Protein AF-A0A3N1T5C6-F1 (afdb_monomer_lite)

Secondary structure (DSSP, 8-state):
---------------HHHHHHHHHHHHHHHTT---HHHHHHHHHHHHHHHHHHT--HHHHHHHHHHHHH-TT-PPP-

Structure (mmCIF, N/CA/C/O backbone):
data_AF-A0A3N1T5C6-F1
#
_entry.id   AF-A0A3N1T5C6-F1
#
loop_
_atom_site.group_PDB
_atom_site.id
_atom_site.type_symbol
_atom_site.label_atom_id
_atom_site.label_alt_id
_atom_site.label_comp_id
_atom_site.label_asym_id
_atom_site.label_entity_id
_atom_site.label_seq_id
_atom_site.pdbx_PDB_ins_code
_atom_site.Cartn_x
_atom_site.Cartn_y
_atom_site.Cartn_z
_atom_site.occupancy
_atom_site.B_iso_or_equiv
_atom_site.auth_seq_id
_atom_site.auth_comp_id
_atom_site.auth_asym_id
_atom_site.auth_atom_id
_atom_site.pdbx_PDB_model_num
ATOM 1 N N . MET A 1 1 ? -2.933 15.349 35.168 1.00 40.38 1 MET A N 1
ATOM 2 C CA . MET A 1 1 ? -3.450 15.009 33.827 1.00 40.38 1 MET A CA 1
ATOM 3 C C . MET A 1 1 ? -2.673 13.804 33.320 1.00 40.38 1 MET A C 1
ATOM 5 O O . MET A 1 1 ? -1.633 13.962 32.698 1.00 40.38 1 MET A O 1
ATOM 9 N N . ASP A 1 2 ? -3.121 12.607 33.693 1.00 41.12 2 ASP A N 1
ATOM 10 C CA . ASP A 1 2 ? -2.479 11.335 33.337 1.00 41.12 2 ASP A CA 1
ATOM 11 C C . ASP A 1 2 ? -2.967 10.934 31.936 1.00 41.12 2 ASP A C 1
ATOM 13 O O . ASP A 1 2 ? -3.995 10.276 31.782 1.00 41.12 2 ASP A O 1
ATOM 17 N N . SER A 1 3 ? -2.305 11.435 30.890 1.00 41.06 3 SER A N 1
ATOM 18 C CA . SER A 1 3 ? -2.612 11.033 29.514 1.00 41.06 3 SER A CA 1
ATOM 19 C C . SER A 1 3 ? -1.784 9.801 29.169 1.00 41.06 3 SER A C 1
ATOM 21 O O . SER A 1 3 ? -0.726 9.876 28.544 1.00 41.06 3 SER A O 1
ATOM 23 N N . ARG A 1 4 ? -2.240 8.641 29.642 1.00 46.69 4 ARG A N 1
ATOM 24 C CA . ARG A 1 4 ? -1.682 7.348 29.250 1.00 46.69 4 ARG A CA 1
ATOM 25 C C . ARG A 1 4 ? -2.205 7.028 27.851 1.00 46.69 4 ARG A C 1
ATOM 27 O O . ARG A 1 4 ? -3.287 6.461 27.703 1.00 46.69 4 ARG A O 1
ATOM 34 N N . VAL A 1 5 ? -1.454 7.431 26.825 1.00 47.28 5 VAL A N 1
ATOM 35 C CA . VAL A 1 5 ? -1.702 7.025 25.436 1.00 47.28 5 VAL A CA 1
ATOM 36 C C . VAL A 1 5 ? -1.611 5.502 25.397 1.00 47.28 5 VAL A C 1
ATOM 38 O O . VAL A 1 5 ? -0.538 4.910 25.491 1.00 47.28 5 VAL A O 1
ATOM 41 N N . ARG A 1 6 ? -2.771 4.852 25.357 1.00 44.34 6 ARG A N 1
ATOM 42 C CA . ARG A 1 6 ? -2.893 3.411 25.177 1.00 44.34 6 ARG A CA 1
ATOM 43 C C . ARG A 1 6 ? -2.471 3.093 23.743 1.00 44.34 6 ARG A C 1
ATOM 45 O O . ARG A 1 6 ? -3.307 3.096 22.850 1.00 44.34 6 ARG A O 1
ATOM 52 N N . SER A 1 7 ? -1.194 2.790 23.527 1.00 46.44 7 SER A N 1
ATOM 53 C CA . SER A 1 7 ? -0.746 2.115 22.306 1.00 46.44 7 SER A CA 1
ATOM 54 C C . SER A 1 7 ? -1.302 0.691 22.310 1.00 46.44 7 SER A C 1
ATOM 56 O O . SER A 1 7 ? -0.673 -0.230 22.822 1.00 46.44 7 SER A O 1
ATOM 58 N N . HIS A 1 8 ? -2.525 0.515 21.810 1.00 42.41 8 HIS A N 1
ATOM 59 C CA . HIS A 1 8 ? -3.009 -0.796 21.392 1.00 42.41 8 HIS A CA 1
ATOM 60 C C . HIS A 1 8 ? -2.517 -0.997 19.963 1.00 42.41 8 HIS A C 1
ATOM 62 O O . HIS A 1 8 ? -2.998 -0.327 19.052 1.00 42.41 8 HIS A O 1
ATOM 68 N N . SER A 1 9 ? -1.553 -1.898 19.765 1.00 53.47 9 SER A N 1
ATOM 69 C CA . SER A 1 9 ? -1.284 -2.468 18.443 1.00 53.47 9 SER A CA 1
ATOM 70 C C . SER A 1 9 ? -2.489 -3.321 18.050 1.00 53.47 9 SER A C 1
ATOM 72 O O . SER A 1 9 ? -2.494 -4.532 18.256 1.00 53.47 9 SER A O 1
ATOM 74 N N . VAL A 1 10 ? -3.546 -2.676 17.564 1.00 61.59 10 VAL A N 1
ATOM 75 C CA . VAL A 1 10 ? -4.633 -3.361 16.865 1.00 61.59 10 VAL A CA 1
ATOM 76 C C . VAL A 1 10 ? -4.049 -3.845 15.539 1.00 61.59 10 VAL A C 1
ATOM 78 O O . VAL A 1 10 ? -3.394 -3.072 14.837 1.00 61.59 10 VAL A O 1
ATOM 81 N N . ALA A 1 11 ? -4.218 -5.130 15.227 1.00 78.44 11 ALA A N 1
ATOM 82 C CA . ALA A 1 11 ? -3.843 -5.656 13.921 1.00 78.44 11 ALA A CA 1
ATOM 83 C C . ALA A 1 11 ? -4.655 -4.920 12.842 1.00 78.44 11 ALA A C 1
ATOM 85 O O . ALA A 1 11 ? -5.871 -4.782 12.960 1.00 78.44 11 ALA A O 1
ATOM 86 N N . ILE A 1 12 ? -3.968 -4.383 11.833 1.00 90.12 12 ILE A N 1
ATOM 87 C CA . ILE A 1 12 ? -4.612 -3.729 10.695 1.00 90.12 12 ILE A CA 1
ATOM 88 C C . ILE A 1 12 ? -5.096 -4.824 9.746 1.00 90.12 12 ILE A C 1
ATOM 90 O O . ILE A 1 12 ? -4.275 -5.538 9.174 1.00 90.12 12 ILE A O 1
ATOM 94 N N . GLU A 1 13 ? -6.409 -4.933 9.571 1.00 93.56 13 GLU A N 1
ATOM 95 C CA . GLU A 1 13 ? -7.011 -5.763 8.526 1.00 93.56 13 GLU A CA 1
ATOM 96 C C . GLU A 1 13 ? -6.731 -5.140 7.148 1.00 93.56 13 GLU A C 1
ATOM 98 O O . GLU A 1 13 ? -6.991 -3.952 6.928 1.00 93.56 13 GLU A O 1
ATOM 103 N N . LEU A 1 14 ? -6.181 -5.933 6.227 1.00 96.50 14 LEU A N 1
ATOM 104 C CA . LEU A 1 14 ? -5.815 -5.521 4.869 1.00 96.50 14 LEU A CA 1
ATOM 105 C C . LEU A 1 14 ? -6.725 -6.224 3.862 1.00 96.50 14 LEU A C 1
ATOM 107 O O . LEU A 1 14 ? -6.994 -7.412 4.008 1.00 96.50 14 LEU A O 1
ATOM 111 N N . ALA A 1 15 ? -7.173 -5.505 2.832 1.00 97.00 15 ALA A N 1
ATOM 112 C CA . ALA A 1 15 ? -7.923 -6.115 1.740 1.00 97.00 15 ALA A CA 1
ATOM 113 C C . ALA A 1 15 ? -7.001 -6.983 0.865 1.00 97.00 15 ALA A C 1
ATOM 115 O O . ALA A 1 15 ? -5.867 -6.586 0.580 1.00 97.00 15 ALA A O 1
ATOM 116 N N . ASP A 1 16 ? -7.498 -8.125 0.384 1.00 97.56 16 ASP A N 1
ATOM 117 C CA . ASP A 1 16 ? -6.727 -9.032 -0.482 1.00 97.56 16 ASP A CA 1
ATOM 118 C C . ASP A 1 16 ? -6.229 -8.322 -1.750 1.00 97.56 16 ASP A C 1
ATOM 120 O O . ASP A 1 16 ? -5.077 -8.475 -2.145 1.00 97.56 16 ASP A O 1
ATOM 124 N N . GLU A 1 17 ? -7.056 -7.458 -2.346 1.00 96.81 17 GLU A N 1
ATOM 125 C CA . GLU A 1 17 ? -6.680 -6.661 -3.520 1.00 96.81 17 GLU A CA 1
ATOM 126 C C . GLU A 1 17 ? -5.489 -5.726 -3.256 1.00 96.81 17 GLU A C 1
ATOM 128 O O . GLU A 1 17 ? -4.644 -5.526 -4.130 1.00 96.81 17 GLU A O 1
ATOM 133 N N . LEU A 1 18 ? -5.386 -5.186 -2.037 1.00 98.19 18 LEU A N 1
ATOM 134 C CA . LEU A 1 18 ? -4.280 -4.327 -1.627 1.00 98.19 18 LEU A CA 1
ATOM 135 C C . LEU A 1 18 ? -2.996 -5.146 -1.448 1.00 98.19 18 LEU A C 1
ATOM 137 O O . LEU A 1 18 ? -1.917 -4.693 -1.835 1.00 98.19 18 LEU A O 1
ATOM 141 N N . ILE A 1 19 ? -3.118 -6.357 -0.898 1.00 98.12 19 ILE A N 1
ATOM 142 C CA . ILE A 1 19 ? -2.008 -7.304 -0.754 1.00 98.12 19 ILE A CA 1
ATOM 143 C C . ILE A 1 19 ? -1.480 -7.714 -2.130 1.00 98.12 19 ILE A C 1
ATOM 145 O O . ILE A 1 19 ? -0.274 -7.635 -2.356 1.00 98.12 19 ILE A O 1
ATOM 149 N N . GLU A 1 20 ? -2.350 -8.107 -3.060 1.00 98.31 20 GLU A N 1
ATOM 150 C CA . GLU A 1 20 ? -1.944 -8.532 -4.405 1.00 98.31 20 GLU A CA 1
ATOM 151 C C . GLU A 1 20 ? -1.297 -7.394 -5.205 1.00 98.31 20 GLU A C 1
ATOM 153 O O . GLU A 1 20 ? -0.281 -7.599 -5.873 1.00 98.31 20 GLU A O 1
ATOM 158 N N . LEU A 1 21 ? -1.818 -6.170 -5.080 1.00 98.44 21 LEU A N 1
ATOM 159 C CA . LEU A 1 21 ? -1.226 -4.998 -5.721 1.00 98.44 21 LEU A CA 1
ATOM 160 C C . LEU A 1 21 ? 0.190 -4.711 -5.197 1.00 98.44 21 LEU A C 1
ATOM 162 O O . LEU A 1 21 ? 1.100 -4.447 -5.984 1.00 98.44 21 LEU A O 1
ATOM 166 N N . GLU A 1 22 ? 0.394 -4.795 -3.881 1.00 98.56 22 GLU A N 1
ATOM 167 C CA . GLU A 1 22 ? 1.724 -4.647 -3.284 1.00 98.56 22 GLU A CA 1
ATOM 168 C C . GLU A 1 22 ? 2.648 -5.815 -3.650 1.00 98.56 22 GLU A C 1
ATOM 170 O O . GLU A 1 22 ? 3.828 -5.580 -3.891 1.00 98.56 22 GLU A O 1
ATOM 175 N N . ARG A 1 23 ? 2.154 -7.061 -3.730 1.00 98.50 23 ARG A N 1
ATOM 176 C CA . ARG A 1 23 ? 2.962 -8.214 -4.173 1.00 98.50 23 ARG A CA 1
ATOM 177 C C . ARG A 1 23 ? 3.497 -8.004 -5.583 1.00 98.50 23 ARG A C 1
ATOM 179 O O . ARG A 1 23 ? 4.688 -8.205 -5.801 1.00 98.50 23 ARG A O 1
ATOM 186 N N . ALA A 1 24 ? 2.648 -7.563 -6.511 1.00 98.38 24 ALA A N 1
ATOM 187 C CA . ALA A 1 24 ? 3.062 -7.262 -7.878 1.00 98.38 24 ALA A CA 1
ATOM 188 C C . ALA A 1 24 ? 4.119 -6.146 -7.910 1.00 98.38 24 ALA A C 1
ATOM 190 O O . ALA A 1 24 ? 5.201 -6.332 -8.466 1.00 98.38 24 ALA A O 1
ATOM 191 N N . ALA A 1 25 ? 3.854 -5.027 -7.226 1.00 98.69 25 ALA A N 1
ATOM 192 C CA . ALA A 1 25 ? 4.799 -3.915 -7.136 1.00 98.69 25 ALA A CA 1
ATOM 193 C C . ALA A 1 25 ? 6.124 -4.316 -6.466 1.00 98.69 25 ALA A C 1
ATOM 195 O O . ALA A 1 25 ? 7.190 -3.825 -6.837 1.00 98.69 25 ALA A O 1
ATOM 196 N N . TRP A 1 26 ? 6.077 -5.211 -5.479 1.00 98.31 26 TRP A N 1
ATOM 197 C CA . TRP A 1 26 ? 7.266 -5.718 -4.810 1.00 98.31 26 TRP A CA 1
ATOM 198 C C . TRP A 1 26 ? 8.099 -6.608 -5.730 1.00 98.31 26 TRP A C 1
ATOM 200 O O . TRP A 1 26 ? 9.310 -6.417 -5.794 1.00 98.31 26 TRP A O 1
ATOM 210 N N . THR A 1 27 ? 7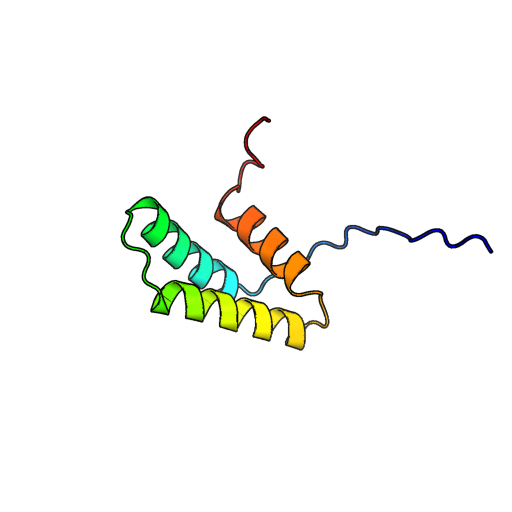.477 -7.507 -6.496 1.00 98.44 27 THR A N 1
ATOM 211 C CA . THR A 1 27 ? 8.178 -8.279 -7.533 1.00 98.44 27 THR 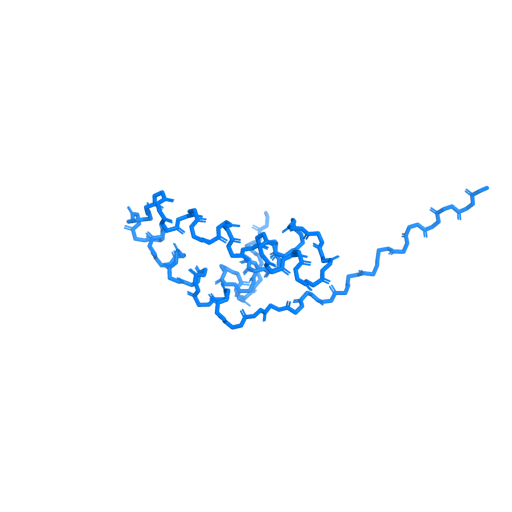A CA 1
ATOM 212 C C . THR A 1 27 ? 8.849 -7.353 -8.547 1.00 98.44 27 THR A C 1
ATOM 214 O O . THR A 1 27 ? 10.052 -7.472 -8.769 1.00 98.44 27 THR A O 1
ATOM 217 N N . GLU A 1 28 ? 8.126 -6.359 -9.076 1.00 98.56 28 GLU A N 1
ATOM 218 C CA . GLU A 1 28 ? 8.704 -5.372 -9.998 1.00 98.56 28 GLU A CA 1
ATOM 219 C C . GLU A 1 28 ? 9.884 -4.615 -9.364 1.00 98.56 28 GLU A C 1
ATOM 221 O O . GLU A 1 28 ? 10.897 -4.363 -10.017 1.00 98.56 28 GLU A O 1
ATOM 226 N N . GLN A 1 29 ? 9.784 -4.254 -8.080 1.00 98.31 29 GLN A N 1
ATOM 227 C CA . GLN A 1 29 ? 10.865 -3.587 -7.356 1.00 98.31 29 GLN A CA 1
ATOM 228 C C . GLN A 1 29 ? 12.107 -4.476 -7.237 1.00 98.31 29 GLN A C 1
ATOM 230 O O . GLN A 1 29 ? 13.219 -3.991 -7.450 1.00 98.31 29 GLN A O 1
ATOM 235 N N . GLN A 1 30 ? 11.925 -5.760 -6.932 1.00 98.12 30 GLN A N 1
ATOM 236 C CA . GLN A 1 30 ? 13.015 -6.731 -6.809 1.00 98.12 30 GLN A CA 1
ATOM 237 C C . GLN A 1 30 ? 13.707 -7.003 -8.153 1.00 98.12 30 GLN A C 1
ATOM 239 O O . GLN A 1 30 ? 14.910 -7.250 -8.186 1.00 98.12 30 GLN A O 1
ATOM 244 N N . GLU A 1 31 ? 12.972 -6.898 -9.260 1.00 98.44 31 GLU A N 1
ATOM 245 C CA . GLU A 1 31 ? 13.490 -7.034 -10.627 1.00 98.44 31 GLU A CA 1
ATOM 246 C C . GLU A 1 31 ? 14.051 -5.718 -11.203 1.00 98.44 31 GLU A C 1
ATOM 248 O O . GLU A 1 31 ? 14.554 -5.681 -12.329 1.00 98.44 31 GLU A O 1
ATOM 253 N N . GLY A 1 32 ? 13.962 -4.613 -10.454 1.00 98.38 32 GLY A N 1
ATOM 254 C CA . GLY A 1 32 ? 14.358 -3.287 -10.933 1.00 98.38 32 GLY A CA 1
ATOM 255 C C . GLY A 1 32 ? 13.477 -2.751 -12.071 1.00 98.38 32 GLY A C 1
ATOM 256 O O . GLY A 1 32 ? 13.929 -1.903 -12.835 1.00 98.38 32 GLY A O 1
ATOM 257 N N . GLN A 1 33 ? 12.245 -3.251 -12.195 1.00 98.50 33 GLN A N 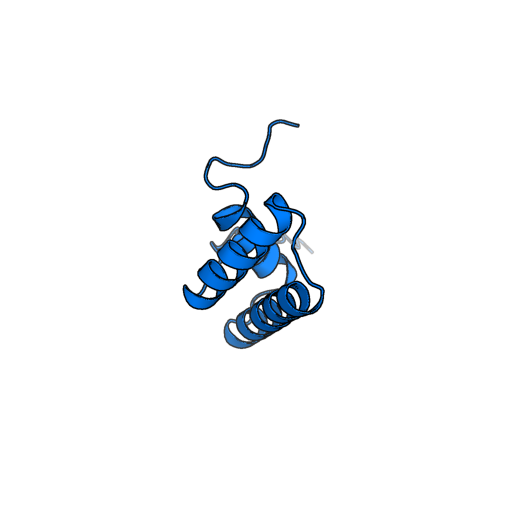1
ATOM 258 C CA . GLN A 1 33 ? 11.258 -2.882 -13.219 1.00 98.50 33 GLN A CA 1
ATOM 259 C C . GLN A 1 33 ? 10.118 -2.001 -12.680 1.00 98.50 33 GLN A C 1
ATOM 261 O O . GLN A 1 33 ? 9.231 -1.624 -13.444 1.00 98.50 33 GLN A O 1
ATOM 266 N N . LEU A 1 34 ? 10.122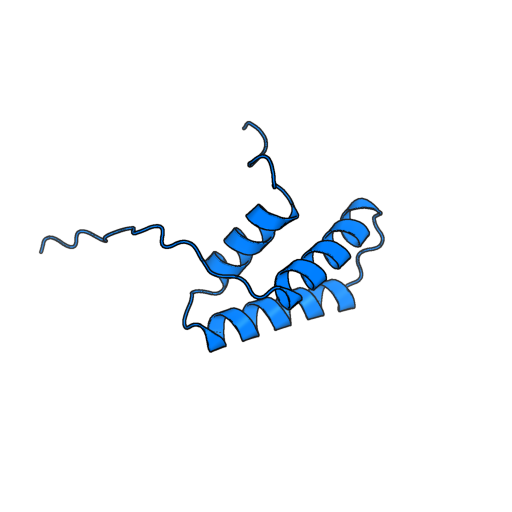 -1.660 -11.384 1.00 98.56 34 LEU A N 1
ATOM 267 C CA . LEU A 1 34 ? 9.057 -0.860 -10.772 1.00 98.56 34 LEU A CA 1
ATOM 268 C C . LEU A 1 34 ? 8.868 0.474 -11.498 1.00 98.56 34 LEU A C 1
ATOM 270 O O . LEU A 1 34 ? 9.773 1.311 -11.556 1.00 98.56 34 LEU A O 1
ATOM 274 N N . THR A 1 35 ? 7.648 0.699 -11.981 1.00 98.31 35 THR A N 1
ATOM 275 C CA . THR A 1 35 ? 7.275 1.952 -12.640 1.00 98.31 35 T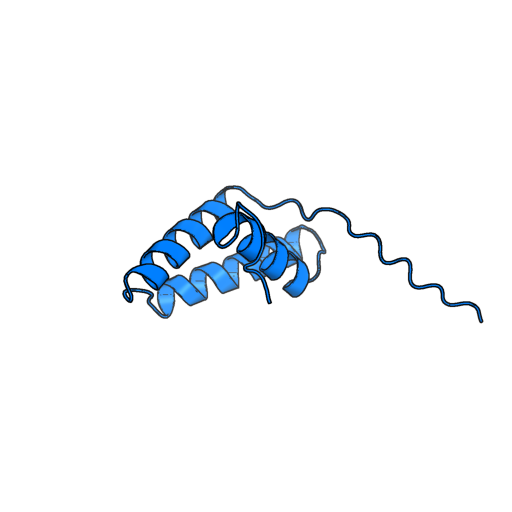HR A CA 1
ATOM 276 C C . THR A 1 35 ? 6.665 2.955 -11.658 1.00 98.31 35 THR A C 1
ATOM 278 O O . THR A 1 35 ? 6.112 2.598 -10.611 1.00 98.31 35 THR A O 1
ATOM 281 N N . VAL A 1 36 ? 6.714 4.243 -12.019 1.00 98.31 36 VAL A N 1
ATOM 282 C CA . VAL A 1 36 ? 6.010 5.303 -11.274 1.00 98.31 36 VAL A CA 1
ATOM 283 C C . VAL A 1 36 ? 4.506 5.032 -11.243 1.00 98.31 36 VAL A C 1
ATOM 285 O O . VAL A 1 36 ? 3.878 5.217 -10.205 1.00 98.31 36 VAL A O 1
ATOM 288 N N . GLU A 1 37 ? 3.936 4.547 -12.346 1.00 98.38 37 GLU A N 1
ATOM 289 C CA . GLU A 1 37 ? 2.515 4.213 -12.438 1.00 98.38 37 GLU A CA 1
ATOM 290 C C . GLU A 1 37 ? 2.127 3.108 -11.447 1.00 98.38 37 GLU A C 1
ATOM 292 O O . GLU A 1 37 ? 1.187 3.292 -10.669 1.00 98.38 37 GLU A O 1
ATOM 297 N N . THR A 1 38 ? 2.881 2.002 -11.396 1.00 98.19 38 THR A N 1
ATOM 298 C CA . THR A 1 38 ? 2.642 0.924 -10.423 1.00 98.19 38 THR A CA 1
ATOM 299 C C . THR A 1 38 ? 2.748 1.456 -8.992 1.00 98.19 38 THR A C 1
ATOM 301 O O . THR A 1 38 ? 1.858 1.222 -8.170 1.00 98.19 38 THR A O 1
ATOM 304 N N . SER A 1 39 ? 3.785 2.249 -8.694 1.00 97.94 39 SER A N 1
ATOM 305 C CA . SER A 1 39 ? 3.952 2.851 -7.366 1.00 97.94 39 SER A CA 1
ATOM 306 C C . SER A 1 39 ? 2.797 3.791 -6.997 1.00 97.94 39 SER A C 1
ATOM 308 O O . SER A 1 39 ? 2.382 3.823 -5.836 1.00 97.94 39 SER A O 1
ATOM 310 N N . MET A 1 40 ? 2.271 4.560 -7.953 1.00 98.56 40 MET A N 1
ATOM 311 C CA . MET A 1 40 ? 1.130 5.451 -7.731 1.00 98.56 40 MET A CA 1
ATOM 312 C C . MET A 1 40 ? -0.161 4.674 -7.483 1.00 98.56 40 MET A C 1
ATOM 314 O O . MET A 1 40 ? -0.943 5.072 -6.619 1.00 98.56 40 MET A O 1
ATOM 318 N N . ARG A 1 41 ? -0.371 3.552 -8.181 1.00 98.50 41 ARG A N 1
ATOM 319 C CA . ARG A 1 41 ? -1.520 2.667 -7.948 1.00 98.50 41 ARG A CA 1
ATOM 320 C C . ARG A 1 41 ? -1.513 2.102 -6.531 1.00 98.50 41 ARG A C 1
ATOM 322 O O . ARG A 1 41 ? -2.535 2.190 -5.855 1.00 98.50 41 ARG A O 1
ATOM 329 N N . VAL A 1 42 ? -0.369 1.600 -6.055 1.00 98.44 42 VAL A N 1
ATOM 330 C CA . VAL A 1 42 ? -0.215 1.144 -4.660 1.00 98.44 42 VAL A CA 1
ATOM 331 C C . VAL A 1 42 ? -0.525 2.281 -3.687 1.00 98.44 42 VAL A C 1
ATOM 333 O O . VAL A 1 42 ? -1.317 2.111 -2.764 1.00 98.44 42 VAL A O 1
ATOM 336 N N . HIS A 1 43 ? 0.057 3.465 -3.905 1.00 98.56 43 HIS A N 1
ATOM 337 C CA . HIS A 1 43 ? -0.157 4.611 -3.022 1.00 98.56 43 HIS A CA 1
ATOM 338 C C . HIS A 1 43 ? -1.636 5.023 -2.949 1.00 98.56 43 HIS A C 1
ATOM 340 O O . HIS A 1 43 ? -2.154 5.266 -1.858 1.00 98.56 43 HIS A O 1
ATOM 346 N N . ALA A 1 44 ? -2.326 5.078 -4.091 1.00 98.69 44 ALA A N 1
ATOM 347 C CA . ALA A 1 44 ? -3.750 5.388 -4.1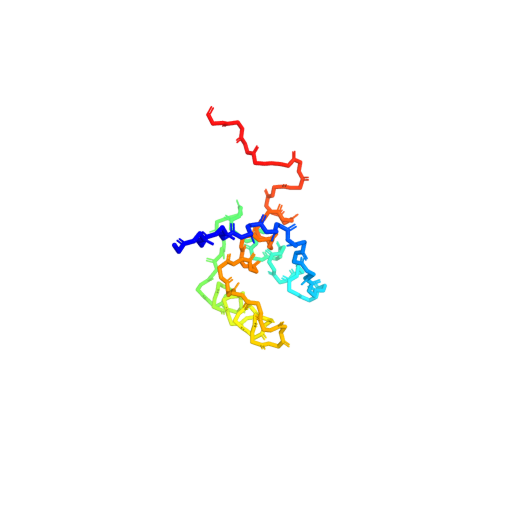54 1.00 98.69 44 ALA A CA 1
ATOM 348 C C . ALA A 1 44 ? -4.598 4.336 -3.422 1.00 98.69 44 ALA A C 1
ATOM 350 O O . ALA A 1 44 ? -5.479 4.704 -2.648 1.00 98.69 44 ALA A O 1
ATOM 351 N N . ALA A 1 45 ? -4.292 3.048 -3.601 1.00 98.56 45 ALA A N 1
ATOM 352 C CA . ALA A 1 45 ? -5.006 1.961 -2.936 1.00 98.56 45 ALA A CA 1
ATOM 353 C C . ALA A 1 45 ? -4.818 1.982 -1.408 1.00 98.56 45 ALA A C 1
ATOM 355 O O . ALA A 1 45 ? -5.786 1.819 -0.670 1.00 98.56 45 ALA A O 1
ATOM 356 N N . ILE A 1 46 ? -3.605 2.269 -0.915 1.00 98.56 46 ILE A N 1
ATOM 357 C CA . ILE A 1 46 ? -3.350 2.451 0.525 1.00 98.56 46 ILE A CA 1
ATOM 358 C C . ILE A 1 46 ? -4.196 3.602 1.082 1.00 98.56 46 ILE A C 1
ATOM 360 O O . ILE A 1 46 ? -4.776 3.469 2.159 1.00 98.56 46 ILE A O 1
ATOM 364 N N . THR A 1 47 ? -4.253 4.737 0.377 1.00 98.56 47 THR A N 1
ATOM 365 C CA . THR A 1 47 ? -5.065 5.890 0.796 1.00 98.56 47 THR A CA 1
ATOM 366 C C . THR A 1 47 ? -6.546 5.531 0.845 1.00 98.56 47 THR A C 1
ATOM 368 O O . THR A 1 47 ? -7.178 5.761 1.871 1.00 98.56 47 THR A O 1
ATOM 371 N N . ALA A 1 48 ? -7.075 4.903 -0.207 1.00 98.38 48 ALA A N 1
ATOM 372 C CA . ALA A 1 48 ? -8.475 4.490 -0.260 1.00 98.38 48 ALA A CA 1
ATOM 373 C C . ALA A 1 48 ? -8.831 3.502 0.865 1.00 98.38 48 ALA A C 1
ATOM 375 O O . ALA A 1 48 ? -9.854 3.667 1.527 1.00 98.38 48 ALA A O 1
ATOM 376 N N . HIS A 1 49 ? -7.965 2.518 1.139 1.00 98.00 49 HIS A N 1
ATOM 377 C CA . HIS A 1 49 ? -8.162 1.567 2.240 1.00 98.00 49 HIS A CA 1
ATOM 378 C C . HIS A 1 49 ? -8.175 2.273 3.597 1.00 98.00 49 HIS A C 1
ATOM 380 O O . HIS A 1 49 ? -9.064 2.038 4.408 1.00 98.00 49 HIS A O 1
ATOM 386 N N . ALA A 1 50 ? -7.217 3.173 3.832 1.00 97.62 50 ALA A N 1
ATOM 387 C CA . ALA A 1 50 ? -7.127 3.944 5.068 1.00 97.62 50 ALA A CA 1
ATOM 388 C C . ALA A 1 50 ? -8.369 4.821 5.308 1.00 97.62 50 ALA A C 1
ATOM 390 O O . ALA A 1 50 ? -8.879 4.875 6.427 1.00 97.62 50 ALA A O 1
ATOM 391 N N . GLU A 1 51 ? -8.880 5.474 4.262 1.00 98.19 51 GLU A N 1
ATOM 392 C CA . GLU A 1 51 ? -10.116 6.261 4.323 1.00 98.19 51 GLU A CA 1
ATOM 393 C C . GLU A 1 51 ? -11.338 5.379 4.607 1.00 98.19 51 GLU A C 1
ATOM 395 O O . GLU A 1 51 ? -12.140 5.710 5.481 1.00 98.19 51 GLU A O 1
ATOM 400 N N . ALA A 1 52 ? -11.454 4.234 3.929 1.00 97.38 52 ALA A N 1
ATOM 401 C CA . ALA A 1 52 ? -12.574 3.309 4.087 1.00 97.38 52 ALA A CA 1
ATOM 402 C C . ALA A 1 52 ? -12.641 2.674 5.487 1.00 97.38 52 ALA A C 1
ATOM 404 O O . ALA A 1 52 ? -13.732 2.431 6.002 1.00 97.38 52 ALA A O 1
ATOM 405 N N . THR A 1 53 ? -11.492 2.414 6.118 1.00 95.69 53 THR A N 1
ATOM 406 C CA . THR A 1 53 ? -11.418 1.784 7.447 1.00 95.69 53 THR A CA 1
ATOM 407 C C . THR A 1 53 ? -11.271 2.784 8.595 1.00 95.69 53 THR A C 1
ATOM 409 O O . THR A 1 53 ? -11.315 2.390 9.762 1.00 95.69 53 THR A O 1
ATOM 412 N N . GLY A 1 54 ? -11.071 4.071 8.295 1.00 96.06 54 GLY A N 1
ATOM 413 C CA . GLY A 1 54 ? -10.774 5.101 9.293 1.00 96.06 54 GLY A CA 1
ATOM 414 C C . GLY A 1 54 ? -9.412 4.925 9.977 1.00 96.06 54 GLY A C 1
ATOM 415 O O . GLY A 1 54 ? -9.187 5.465 11.063 1.00 96.06 54 GLY A O 1
ATOM 416 N N . GLN A 1 55 ? -8.503 4.151 9.380 1.00 96.00 55 GLN A N 1
ATOM 417 C CA . GLN A 1 55 ? -7.174 3.886 9.926 1.00 96.00 55 GLN A CA 1
ATOM 418 C C . GLN A 1 55 ? -6.152 4.917 9.425 1.00 96.00 55 GLN A C 1
ATOM 420 O O . GLN A 1 55 ? -6.265 5.434 8.315 1.00 96.00 55 GLN A O 1
ATOM 425 N N . PRO A 1 56 ? -5.084 5.208 10.187 1.00 96.56 56 PRO A N 1
ATOM 426 C CA . PRO A 1 56 ? -4.017 6.070 9.691 1.00 96.56 56 PRO A CA 1
ATOM 427 C C . PRO A 1 56 ? -3.290 5.437 8.492 1.00 96.56 56 PRO A C 1
ATOM 429 O O . PRO A 1 56 ? -2.756 4.333 8.614 1.00 96.56 56 PRO A O 1
ATOM 432 N N . ARG A 1 57 ? -3.161 6.172 7.373 1.00 97.56 57 ARG A N 1
ATOM 433 C CA . ARG A 1 57 ? -2.458 5.727 6.143 1.00 97.56 57 ARG A CA 1
ATOM 434 C C . ARG A 1 57 ? -1.091 5.095 6.424 1.00 97.56 57 ARG A C 1
ATOM 436 O O . ARG A 1 57 ? -0.747 4.069 5.851 1.00 97.56 57 ARG A O 1
ATOM 443 N N . ALA A 1 58 ? -0.323 5.687 7.342 1.00 96.38 58 ALA A N 1
ATOM 444 C CA . ALA A 1 58 ? 1.003 5.198 7.719 1.00 96.38 58 ALA A CA 1
ATOM 445 C C . ALA A 1 58 ? 0.976 3.815 8.399 1.00 96.38 58 ALA A C 1
ATOM 447 O O . ALA A 1 58 ? 1.897 3.025 8.201 1.00 96.38 58 ALA A O 1
ATOM 448 N N . GLN A 1 59 ? -0.064 3.508 9.183 1.00 96.19 59 GLN A N 1
ATOM 449 C CA . GLN A 1 59 ? -0.216 2.192 9.814 1.00 96.19 59 GLN A CA 1
ATOM 450 C C . GLN A 1 59 ? -0.628 1.135 8.788 1.00 96.19 59 GLN A C 1
ATOM 452 O O . GLN A 1 59 ? -0.075 0.038 8.806 1.00 96.19 59 GLN A O 1
ATOM 457 N N . VAL A 1 60 ? -1.522 1.486 7.857 1.00 97.38 60 VAL A N 1
ATOM 458 C CA . VAL A 1 60 ? -1.890 0.623 6.722 1.00 97.38 60 VAL A CA 1
ATOM 459 C C . VAL A 1 60 ? -0.665 0.311 5.865 1.00 97.38 60 VAL A C 1
ATOM 461 O O . VAL A 1 60 ? -0.368 -0.854 5.621 1.00 97.38 60 VAL A O 1
ATOM 464 N N . GLU A 1 61 ? 0.108 1.332 5.481 1.00 97.88 61 GLU A N 1
ATOM 465 C CA . GLU A 1 61 ? 1.333 1.158 4.694 1.00 97.88 61 GLU A CA 1
ATOM 466 C C . GLU A 1 61 ? 2.360 0.271 5.415 1.00 97.88 61 GLU A C 1
ATOM 468 O O . GLU A 1 61 ? 2.958 -0.614 4.803 1.00 97.88 61 GLU A O 1
ATOM 473 N N . GLN A 1 62 ? 2.563 0.473 6.722 1.00 95.75 62 GLN A N 1
ATOM 474 C CA . GLN A 1 62 ? 3.480 -0.351 7.507 1.00 95.75 62 GLN A CA 1
ATOM 475 C C . GLN A 1 62 ? 3.012 -1.808 7.590 1.00 95.75 62 GLN A C 1
ATOM 477 O O . GLN A 1 62 ? 3.826 -2.716 7.410 1.00 95.75 62 GLN A O 1
ATOM 482 N N . ALA A 1 63 ? 1.726 -2.038 7.868 1.00 95.44 63 ALA A N 1
ATOM 483 C CA . ALA A 1 63 ? 1.155 -3.378 7.953 1.00 95.44 63 ALA A CA 1
ATOM 484 C C . ALA A 1 63 ? 1.260 -4.113 6.610 1.00 95.44 63 ALA A C 1
ATOM 486 O O . ALA A 1 63 ? 1.717 -5.256 6.574 1.00 95.44 63 ALA A O 1
ATOM 487 N N . LEU A 1 64 ? 0.933 -3.427 5.513 1.00 97.38 64 LEU A N 1
ATOM 488 C CA . LEU A 1 64 ? 1.023 -3.953 4.154 1.00 97.38 64 LEU A CA 1
ATOM 489 C C . LEU A 1 64 ? 2.457 -4.356 3.797 1.00 97.38 64 LEU A C 1
ATOM 491 O O . LEU A 1 64 ? 2.712 -5.505 3.434 1.00 97.38 64 LEU A O 1
ATOM 495 N N . LYS A 1 65 ? 3.421 -3.449 3.994 1.00 95.69 65 LYS A N 1
ATOM 496 C CA . LYS A 1 65 ? 4.839 -3.728 3.727 1.00 95.69 65 LYS A CA 1
ATOM 497 C C . LYS A 1 65 ? 5.374 -4.859 4.595 1.00 95.69 65 LYS A C 1
ATOM 499 O O . LYS A 1 65 ? 6.157 -5.670 4.112 1.00 95.69 65 LYS A O 1
ATOM 504 N N . LYS A 1 66 ? 4.961 -4.933 5.863 1.00 94.25 66 LYS A N 1
ATOM 505 C CA . LYS A 1 66 ? 5.332 -6.040 6.750 1.00 94.25 66 LYS A CA 1
ATOM 506 C C . LYS A 1 66 ? 4.799 -7.372 6.221 1.00 94.25 66 LYS A C 1
ATOM 508 O O . LYS A 1 66 ? 5.564 -8.322 6.149 1.00 94.25 66 LYS A O 1
ATOM 513 N N . SER A 1 67 ? 3.526 -7.423 5.829 1.00 95.19 67 SER A N 1
ATOM 514 C CA . SER A 1 67 ? 2.886 -8.635 5.306 1.00 95.19 67 SER A CA 1
ATOM 515 C C . SER A 1 67 ? 3.538 -9.133 4.010 1.00 95.19 67 SER A C 1
ATOM 517 O O . SER A 1 67 ? 3.782 -10.329 3.866 1.00 95.19 67 SER A O 1
ATOM 519 N N . VAL A 1 68 ? 3.862 -8.222 3.085 1.00 96.88 68 VAL A N 1
ATOM 520 C CA . VAL A 1 68 ? 4.342 -8.597 1.746 1.00 96.88 68 VAL A CA 1
ATOM 521 C C . VAL A 1 68 ? 5.860 -8.721 1.663 1.00 96.88 68 VAL A C 1
ATOM 523 O O . VAL A 1 68 ? 6.369 -9.690 1.104 1.00 96.88 68 VAL A O 1
ATOM 526 N N . ARG A 1 69 ? 6.600 -7.748 2.201 1.00 95.88 69 ARG A N 1
ATOM 527 C CA . ARG A 1 69 ? 8.058 -7.656 2.012 1.00 95.88 69 ARG A CA 1
ATOM 528 C C . ARG A 1 69 ? 8.845 -8.399 3.087 1.00 95.88 69 ARG A C 1
ATOM 530 O O . ARG A 1 69 ? 10.022 -8.680 2.889 1.00 95.88 69 ARG A O 1
ATOM 537 N N . TYR A 1 70 ? 8.205 -8.692 4.220 1.00 92.88 70 TYR A N 1
ATOM 538 C CA . TYR A 1 70 ? 8.834 -9.281 5.402 1.00 92.88 70 TYR A CA 1
ATOM 539 C C . TYR A 1 70 ? 7.960 -10.381 6.040 1.00 92.88 70 TYR A C 1
ATOM 541 O O . TYR A 1 70 ? 7.666 -10.296 7.238 1.00 92.88 70 TYR A O 1
ATOM 549 N N . PRO A 1 71 ? 7.532 -11.413 5.281 1.00 89.00 71 PRO A N 1
ATOM 550 C CA . PRO A 1 71 ? 6.651 -12.464 5.802 1.00 89.00 71 PRO A CA 1
ATOM 551 C C . PRO A 1 71 ? 7.268 -13.221 6.990 1.00 89.00 71 PRO A C 1
ATOM 553 O O . PRO A 1 71 ? 6.550 -13.594 7.915 1.00 89.00 71 PRO A O 1
ATOM 556 N N . ASP A 1 72 ? 8.598 -13.347 7.018 1.00 89.19 72 ASP A N 1
ATOM 557 C CA . ASP A 1 72 ? 9.356 -13.995 8.099 1.00 89.19 72 ASP A CA 1
ATOM 558 C C . ASP A 1 72 ? 9.800 -13.017 9.208 1.00 89.19 72 ASP A C 1
ATOM 560 O O . ASP A 1 72 ? 10.528 -13.383 10.131 1.00 89.19 72 ASP A O 1
ATOM 564 N N . GLY A 1 73 ? 9.355 -11.759 9.142 1.00 81.06 73 GLY A N 1
ATOM 565 C CA . GLY A 1 73 ? 9.763 -10.681 10.040 1.00 81.06 73 GLY A CA 1
ATOM 566 C C . GLY A 1 73 ? 10.827 -9.749 9.442 1.00 81.06 73 GLY A C 1
ATOM 567 O O . GLY A 1 73 ? 11.410 -10.032 8.395 1.00 81.06 73 GLY A O 1
ATOM 568 N N . PRO A 1 74 ? 11.049 -8.574 10.064 1.00 77.25 74 PRO A N 1
ATOM 569 C CA . PRO A 1 74 ? 12.035 -7.614 9.580 1.00 77.25 74 PRO A CA 1
ATOM 570 C C . PRO A 1 74 ? 13.455 -8.193 9.683 1.00 77.25 74 PRO A C 1
ATOM 572 O O . PRO A 1 74 ? 13.723 -8.973 10.603 1.00 77.25 74 PRO A O 1
ATOM 575 N N . PRO A 1 75 ? 14.383 -7.784 8.797 1.00 73.75 75 PRO A N 1
ATOM 576 C CA . PRO A 1 75 ? 15.773 -8.200 8.900 1.00 73.75 75 PRO A CA 1
ATOM 577 C C . PRO A 1 75 ? 16.362 -7.785 10.259 1.00 73.75 75 PRO A C 1
ATOM 579 O O . PRO A 1 75 ? 15.939 -6.769 10.833 1.00 73.75 75 PRO A O 1
ATOM 582 N N . PRO A 1 76 ? 17.332 -8.551 10.789 1.00 76.25 76 PRO A N 1
ATOM 583 C CA . PRO A 1 76 ? 18.057 -8.146 11.986 1.00 76.25 76 PRO A CA 1
ATOM 584 C C . PRO A 1 76 ? 18.715 -6.778 11.754 1.00 76.25 76 PRO A C 1
ATOM 586 O O . PRO A 1 76 ? 19.163 -6.481 10.646 1.00 76.25 76 PRO A O 1
ATOM 589 N N . ARG A 1 77 ? 18.714 -5.936 12.793 1.00 65.44 77 ARG A N 1
ATOM 590 C CA . ARG A 1 77 ? 19.362 -4.617 12.761 1.00 65.44 77 ARG A CA 1
ATOM 591 C C . ARG A 1 77 ? 20.858 -4.720 13.002 1.00 65.44 77 ARG A C 1
ATOM 593 O O . ARG A 1 77 ? 21.253 -5.625 13.769 1.00 65.44 77 ARG A O 1
#

Sequence (77 aa):
MDSRVRSHSVAIELADELIELERAAWTEQQEGQLTVETSMRVHAAITAHAEATGQPRAQVEQALKKSVRYPDGPPPR

pLDDT: mean 88.8, std 17.65, range [40.38, 98.69]

Radius of gyration: 14.55 Å; chains: 1; bounding box: 32×29×47 Å

Foldseek 3Di:
DPPPPPPDPDQDDDDPVLLVLVLVQVVCVVVVNRDPVSVVVNLVRLVVSCVVVVHPSVSSVVNSCCVRVPVVGDDDD